Protein AF-A0A534Q5Z3-F1 (afdb_monomer_lite)

Sequence (90 aa):
MAEPEQEQPQLEDGADEEEASSPFDHPAFLPVLLWGLAAWFGYDGWFNPKIESVMFNRYGFGILVVLAIYFSVQSLRETRAREGEGQQPD

Foldseek 3Di:
DDDDPPPDPPPDDDDDPVVPCDPVNQLCSLLVVLVVLLVVLVCCLPVVPVDPCNVVSVVSNVVSVVVSVVSVVVSVVVVVVVVVVVPDDD

Structure (mmCIF, N/CA/C/O backbone):
data_AF-A0A534Q5Z3-F1
#
_entry.id   AF-A0A534Q5Z3-F1
#
loop_
_atom_site.group_PDB
_atom_site.id
_atom_site.type_symbol
_atom_site.label_atom_id
_atom_site.label_alt_id
_atom_site.label_comp_id
_atom_site.label_asym_id
_atom_site.label_entity_id
_atom_site.label_seq_id
_atom_site.pdbx_PDB_ins_code
_atom_site.Cartn_x
_atom_site.Cartn_y
_atom_site.Cartn_z
_atom_site.occupancy
_atom_site.B_iso_or_equiv
_atom_site.auth_seq_id
_atom_site.auth_comp_id
_atom_site.auth_asym_id
_atom_site.auth_atom_id
_atom_site.pdbx_PDB_model_num
ATOM 1 N N . MET A 1 1 ? -5.476 11.057 74.499 1.00 44.44 1 MET A N 1
ATOM 2 C CA . MET A 1 1 ? -5.307 12.188 73.567 1.00 44.44 1 MET A CA 1
ATOM 3 C C . MET A 1 1 ? -4.736 11.581 72.305 1.00 44.44 1 MET A C 1
ATOM 5 O O . MET A 1 1 ? -3.582 11.183 72.330 1.00 44.44 1 MET A O 1
ATOM 9 N N . ALA A 1 2 ? -5.588 11.342 71.313 1.00 48.78 2 ALA A N 1
ATOM 10 C CA . ALA A 1 2 ? -5.188 10.849 70.000 1.00 48.78 2 ALA A CA 1
ATOM 11 C C . ALA A 1 2 ? -5.257 12.041 69.038 1.00 48.78 2 ALA A C 1
ATOM 13 O O . ALA A 1 2 ? -6.184 12.847 69.141 1.00 48.78 2 ALA A O 1
ATOM 14 N N . GLU A 1 3 ? -4.219 12.189 68.223 1.00 54.03 3 GLU A N 1
ATOM 15 C CA . GLU A 1 3 ? -4.021 13.258 67.241 1.00 54.03 3 GLU A CA 1
ATOM 16 C C . GLU A 1 3 ? -5.134 13.281 66.177 1.00 54.03 3 GLU A C 1
ATOM 18 O O . GLU A 1 3 ? -5.735 12.240 65.908 1.00 54.03 3 GLU A O 1
ATOM 23 N N . PRO A 1 4 ? -5.443 14.452 65.587 1.00 53.31 4 PRO A N 1
ATOM 24 C CA . PRO A 1 4 ? -6.463 14.555 64.556 1.00 53.31 4 PRO A CA 1
ATOM 25 C C . PRO A 1 4 ? -5.956 13.897 63.270 1.00 53.31 4 PRO A C 1
ATOM 27 O O . PRO A 1 4 ? -4.845 14.180 62.816 1.00 53.31 4 PRO A O 1
ATOM 30 N N . GLU A 1 5 ? -6.777 13.025 62.688 1.00 54.88 5 GLU A N 1
ATOM 31 C CA . GLU A 1 5 ? -6.573 12.509 61.338 1.00 54.88 5 GLU A CA 1
ATOM 32 C C . GLU A 1 5 ? -6.514 13.696 60.374 1.00 54.88 5 GLU A C 1
ATOM 34 O O . GLU A 1 5 ? -7.482 14.435 60.201 1.00 54.88 5 GLU A O 1
ATOM 39 N N . GLN A 1 6 ? -5.336 13.919 59.795 1.00 50.47 6 GLN A N 1
ATOM 40 C CA . GLN A 1 6 ? -5.169 14.840 58.685 1.00 50.47 6 GLN A CA 1
ATOM 41 C C . GLN A 1 6 ? -5.907 14.238 57.491 1.00 50.47 6 GLN A C 1
ATOM 43 O O . GLN A 1 6 ? -5.416 13.301 56.862 1.00 50.47 6 GLN A O 1
ATOM 48 N N . GLU A 1 7 ? -7.091 14.772 57.203 1.00 47.16 7 GLU A N 1
ATOM 49 C CA . GLU A 1 7 ? -7.754 14.635 55.912 1.00 47.16 7 GLU A CA 1
ATOM 50 C C . GLU A 1 7 ? -6.765 15.109 54.838 1.00 47.16 7 GLU A C 1
ATOM 52 O O . GLU A 1 7 ? -6.554 16.305 54.632 1.00 47.16 7 GLU A O 1
ATOM 57 N N . GLN A 1 8 ? -6.078 14.159 54.198 1.00 53.00 8 GLN A N 1
ATOM 58 C CA . GLN A 1 8 ? -5.364 14.431 52.960 1.00 53.00 8 GLN A CA 1
ATOM 59 C C . GLN A 1 8 ? -6.415 14.922 51.964 1.00 53.00 8 GLN A C 1
ATOM 61 O O . GLN A 1 8 ? -7.405 14.213 51.763 1.00 53.00 8 GLN A O 1
ATOM 66 N N . PRO A 1 9 ? -6.245 16.10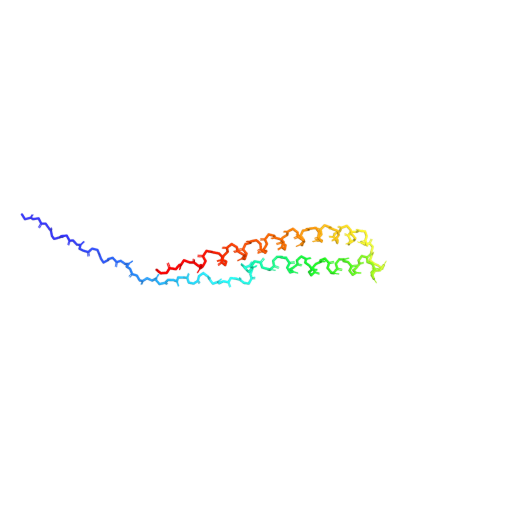5 51.349 1.00 46.94 9 PRO A N 1
ATOM 67 C CA . PRO A 1 9 ? -7.114 16.489 50.261 1.00 46.94 9 PRO A CA 1
ATOM 68 C C . PRO A 1 9 ? -6.929 15.439 49.174 1.00 46.94 9 PRO A C 1
ATOM 70 O O . PRO A 1 9 ? -5.845 15.283 48.608 1.00 46.94 9 PRO A O 1
ATOM 73 N N . GLN A 1 10 ? -7.996 14.679 48.963 1.00 50.34 10 GLN A N 1
ATOM 74 C CA . GLN A 1 10 ? -8.220 13.861 47.793 1.00 50.34 10 GLN A CA 1
ATOM 75 C C . GLN A 1 10 ? -8.011 14.799 46.599 1.00 50.34 10 GLN A C 1
ATOM 77 O O . GLN A 1 10 ? -8.811 15.700 46.358 1.00 50.34 10 GLN A O 1
ATOM 82 N N . LEU A 1 11 ? -6.861 14.672 45.936 1.00 52.12 11 LEU A N 1
ATOM 83 C CA . LEU A 1 11 ? -6.595 15.315 44.656 1.00 52.12 11 LEU A CA 1
ATOM 84 C C . LEU A 1 11 ? -7.428 14.565 43.610 1.00 52.12 11 LEU A C 1
ATOM 86 O O . LEU A 1 11 ? -6.908 13.738 42.869 1.00 52.12 11 LEU A O 1
ATOM 90 N N . GLU A 1 12 ? -8.737 14.794 43.624 1.00 55.91 12 GLU A N 1
ATOM 91 C CA . GLU A 1 12 ? -9.542 14.708 42.411 1.00 55.91 12 GLU A CA 1
ATOM 92 C C . GLU A 1 12 ? -9.411 16.035 41.649 1.00 55.91 12 GLU A C 1
ATOM 94 O O . GLU A 1 12 ? -9.167 17.087 42.241 1.00 55.91 12 GLU A O 1
ATOM 99 N N . ASP A 1 13 ? -9.571 15.948 40.331 1.00 51.91 13 ASP A N 1
ATOM 100 C CA . ASP A 1 13 ? -9.583 17.035 39.346 1.00 51.91 13 ASP A CA 1
ATOM 101 C C . ASP A 1 13 ? -8.245 17.627 38.882 1.00 51.91 13 ASP A C 1
ATOM 103 O O . ASP A 1 13 ? -7.892 18.787 39.096 1.00 51.91 13 ASP A O 1
ATOM 107 N N . GLY A 1 14 ? -7.571 16.825 38.061 1.00 44.47 14 GLY A N 1
ATOM 108 C CA . GLY A 1 14 ? -7.144 17.268 36.731 1.00 44.47 14 GLY A CA 1
ATOM 109 C C . GLY A 1 14 ? -7.486 16.150 35.744 1.00 44.47 14 GLY A C 1
ATOM 110 O O . GLY A 1 14 ? -6.668 15.269 35.521 1.00 44.47 14 GLY A O 1
ATOM 111 N N . ALA A 1 15 ? -8.765 15.973 35.407 1.00 47.62 15 ALA A N 1
ATOM 112 C CA . ALA A 1 15 ? -9.311 16.456 34.139 1.00 47.62 15 ALA A CA 1
ATOM 113 C C . ALA A 1 15 ? -8.392 16.090 32.968 1.00 47.62 15 ALA A C 1
ATOM 115 O O . ALA A 1 15 ? -7.456 16.827 32.670 1.00 47.62 15 ALA A O 1
ATOM 116 N N . ASP A 1 16 ? -8.677 14.930 32.373 1.00 49.97 16 ASP A N 1
ATOM 117 C CA . ASP A 1 16 ? -8.471 14.618 30.964 1.00 49.97 16 ASP A CA 1
ATOM 118 C C . ASP A 1 16 ? -7.260 15.318 30.335 1.00 49.97 16 ASP A C 1
ATOM 120 O O . ASP A 1 16 ? -7.378 16.350 29.668 1.00 49.97 16 ASP A O 1
ATOM 124 N N . GLU A 1 17 ? -6.077 14.717 30.479 1.00 50.12 17 GLU A N 1
ATOM 125 C CA . GLU A 1 17 ? -5.134 14.782 29.369 1.00 50.12 17 GLU A CA 1
ATOM 126 C C . GLU A 1 17 ? -5.877 14.150 28.185 1.00 50.12 17 GLU A C 1
ATOM 128 O O . GLU A 1 17 ? -5.888 12.930 28.031 1.00 50.12 17 GLU A O 1
ATOM 133 N N . GLU A 1 18 ? -6.589 14.971 27.401 1.00 58.66 18 GLU A N 1
ATOM 134 C CA . GLU A 1 18 ? -6.956 14.644 26.031 1.00 58.66 18 GLU A CA 1
ATOM 135 C C . GLU A 1 18 ? -5.641 14.226 25.382 1.00 58.66 18 GLU A C 1
ATOM 137 O O . GLU A 1 18 ? -4.834 15.074 24.992 1.00 58.66 18 GLU A O 1
ATOM 142 N N . GLU A 1 19 ? -5.369 12.921 25.376 1.00 60.53 19 GLU A N 1
ATOM 143 C CA . GLU A 1 19 ? -4.226 12.339 24.705 1.00 60.53 19 GLU A CA 1
ATOM 144 C C . GLU A 1 19 ? -4.340 12.839 23.273 1.00 60.53 19 GLU A C 1
ATOM 146 O O . GLU A 1 19 ? -5.274 12.478 22.554 1.00 60.53 19 GLU A O 1
ATOM 151 N N . ALA A 1 20 ? -3.510 13.832 22.939 1.00 62.12 20 ALA A N 1
ATOM 152 C CA . ALA A 1 20 ? -3.734 14.662 21.773 1.00 62.12 20 ALA A CA 1
ATOM 153 C C . ALA A 1 20 ? -3.721 13.741 20.559 1.00 62.12 20 ALA A C 1
ATOM 155 O O . ALA A 1 20 ? -2.655 13.269 20.164 1.00 62.12 20 ALA A O 1
ATOM 156 N N . SER A 1 21 ? -4.911 13.452 20.021 1.00 69.00 21 SER A N 1
ATOM 157 C CA . SER A 1 21 ? -5.096 12.437 18.991 1.00 69.00 21 SER A CA 1
ATOM 158 C C . SER A 1 21 ? -4.157 12.753 17.838 1.00 69.00 21 SER A C 1
ATOM 160 O O . SER A 1 21 ? -4.337 13.739 17.117 1.00 69.00 21 SER A O 1
ATOM 162 N N . SER A 1 22 ? -3.140 11.919 17.658 1.00 84.81 22 SER A N 1
ATOM 163 C CA . SER A 1 22 ? -2.183 12.101 16.588 1.00 84.81 22 SER A CA 1
ATOM 164 C C . SER A 1 22 ? -2.860 11.742 15.269 1.00 84.81 22 SER A C 1
ATOM 166 O O . SER A 1 22 ? -3.650 10.794 15.213 1.00 84.81 22 SER A O 1
ATOM 168 N N . PRO A 1 23 ? -2.536 12.415 14.151 1.00 77.44 23 PRO A N 1
ATOM 169 C CA . PRO A 1 23 ? -2.989 11.962 12.836 1.00 77.44 23 PRO A CA 1
ATOM 170 C C . PRO A 1 23 ? -2.521 10.530 12.505 1.00 77.44 23 PRO A C 1
ATOM 172 O O . PRO A 1 23 ? -3.079 9.901 11.606 1.00 77.44 23 PRO A O 1
ATOM 175 N N . PHE A 1 24 ? -1.522 10.008 13.228 1.00 85.75 24 PHE A N 1
ATOM 176 C CA . PHE A 1 24 ? -1.036 8.632 13.118 1.00 85.75 24 PHE A CA 1
ATOM 177 C C . PHE A 1 24 ? -1.920 7.599 13.837 1.00 85.75 24 PHE A C 1
ATOM 179 O O . PHE A 1 24 ? -1.841 6.419 13.499 1.00 85.75 24 PHE A O 1
ATOM 186 N N . ASP A 1 25 ? -2.791 8.031 14.754 1.00 84.19 25 ASP A N 1
ATOM 187 C CA . ASP A 1 25 ? -3.654 7.145 15.551 1.00 84.19 25 ASP A CA 1
ATOM 188 C C . ASP A 1 25 ? -4.966 6.803 14.831 1.00 84.19 25 ASP A C 1
ATOM 190 O O . ASP A 1 25 ? -5.741 5.948 15.267 1.00 84.19 25 ASP A O 1
ATOM 194 N N . HIS A 1 26 ? -5.235 7.456 13.695 1.00 85.81 26 HIS A N 1
ATOM 195 C CA . HIS A 1 26 ? -6.428 7.176 12.914 1.00 85.81 26 HIS A CA 1
ATOM 196 C C . HIS A 1 26 ? -6.337 5.772 12.286 1.00 85.81 26 HIS A C 1
ATOM 198 O O . HIS A 1 26 ? -5.389 5.493 11.543 1.00 85.81 26 HIS A O 1
ATOM 204 N N . PRO A 1 27 ? -7.347 4.894 12.452 1.00 88.56 27 PRO A N 1
ATOM 205 C CA . PRO A 1 27 ? -7.272 3.503 11.995 1.00 88.56 27 PRO A CA 1
ATOM 206 C C . PRO A 1 27 ? -7.102 3.378 10.475 1.00 88.56 27 PRO A C 1
ATOM 208 O O . PRO A 1 27 ? -6.598 2.370 9.979 1.00 88.56 27 PRO A O 1
ATOM 211 N N . ALA A 1 28 ? -7.513 4.388 9.702 1.00 91.75 28 ALA A N 1
ATOM 212 C CA . ALA A 1 28 ? -7.319 4.417 8.251 1.00 91.75 28 ALA A CA 1
ATOM 213 C C . ALA A 1 28 ? -5.963 4.993 7.796 1.00 91.75 28 ALA A C 1
ATOM 215 O O . ALA A 1 28 ? -5.669 4.927 6.604 1.00 91.75 28 ALA A O 1
ATOM 216 N N . PHE A 1 29 ? -5.127 5.529 8.696 1.00 93.38 29 PHE A N 1
ATOM 217 C CA . PHE A 1 29 ? -3.852 6.158 8.334 1.00 93.38 29 PHE A CA 1
ATOM 218 C C . PHE A 1 29 ? -2.938 5.195 7.562 1.00 93.38 29 PHE A C 1
ATOM 220 O O . PHE A 1 29 ? -2.577 5.453 6.411 1.00 93.38 29 PHE A O 1
ATOM 227 N N . LEU A 1 30 ? -2.609 4.052 8.172 1.00 94.75 30 LEU A N 1
ATOM 228 C CA . LEU A 1 30 ? -1.700 3.071 7.580 1.00 94.75 30 LEU A CA 1
ATOM 229 C C . LEU A 1 30 ? -2.245 2.475 6.264 1.00 94.75 30 LEU A C 1
ATOM 231 O O . LEU A 1 30 ? -1.499 2.463 5.282 1.00 94.75 30 LEU A O 1
ATOM 235 N N . PRO A 1 31 ? -3.519 2.035 6.171 1.00 95.44 31 PRO A N 1
ATOM 236 C CA . PRO A 1 31 ? -4.101 1.591 4.905 1.00 95.44 31 PRO A CA 1
ATOM 237 C C . PRO A 1 31 ? -3.990 2.624 3.779 1.00 95.44 31 PRO A C 1
ATOM 239 O O . PRO A 1 31 ? -3.586 2.278 2.670 1.00 95.44 31 PRO A O 1
ATOM 242 N N . VAL A 1 32 ? -4.315 3.891 4.053 1.00 96.50 32 VAL A N 1
ATOM 243 C CA . VAL A 1 32 ? -4.256 4.968 3.053 1.00 96.50 32 VAL A CA 1
ATOM 244 C C . VAL A 1 32 ? -2.819 5.206 2.593 1.00 96.50 32 VAL A C 1
ATOM 246 O O . VAL A 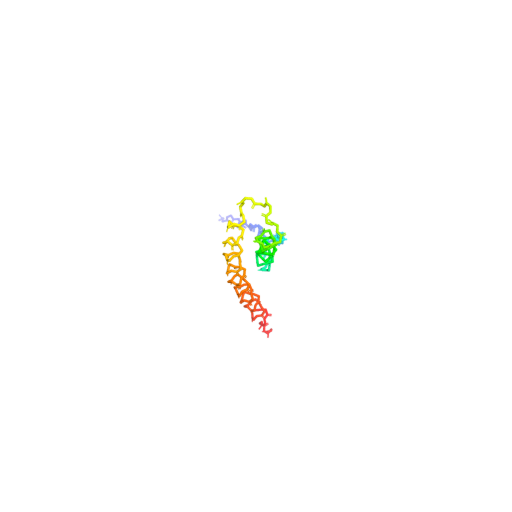1 32 ? -2.573 5.307 1.390 1.00 96.50 32 VAL A O 1
ATOM 249 N N . LEU A 1 33 ? -1.861 5.229 3.522 1.00 96.75 33 LEU A N 1
ATOM 250 C CA . LEU A 1 33 ? -0.443 5.367 3.195 1.00 96.75 33 LEU A CA 1
ATOM 251 C C . LEU A 1 33 ? 0.041 4.224 2.290 1.00 96.75 33 LEU A C 1
ATOM 253 O O . LEU A 1 33 ? 0.709 4.470 1.286 1.00 96.75 33 LEU A O 1
ATOM 257 N N . LEU A 1 34 ? -0.328 2.980 2.609 1.00 97.94 34 LEU A N 1
ATOM 258 C CA . LEU A 1 34 ? 0.047 1.806 1.819 1.00 97.94 34 LEU A CA 1
ATOM 259 C C . LEU A 1 34 ? -0.560 1.838 0.414 1.00 97.94 34 LEU A C 1
ATOM 261 O O . LEU A 1 34 ? 0.137 1.518 -0.547 1.00 97.94 34 LEU A O 1
ATOM 265 N N . TRP A 1 35 ? -1.815 2.270 0.269 1.00 98.31 35 TRP A N 1
ATOM 266 C CA . TRP A 1 35 ? -2.428 2.461 -1.047 1.00 98.31 35 TRP A CA 1
ATOM 267 C C . TRP A 1 35 ? -1.743 3.564 -1.855 1.00 98.31 35 TRP A C 1
ATOM 269 O O . TRP A 1 35 ? -1.518 3.383 -3.052 1.00 98.31 35 TRP A O 1
ATOM 279 N N . GLY A 1 36 ? -1.357 4.669 -1.213 1.00 98.19 36 GLY A N 1
ATOM 280 C CA . GLY A 1 36 ? -0.580 5.732 -1.853 1.00 98.19 36 GLY A CA 1
ATOM 281 C C . GLY A 1 36 ? 0.777 5.233 -2.359 1.00 98.19 36 GLY A C 1
ATOM 282 O O . GLY A 1 36 ? 1.127 5.448 -3.520 1.00 98.19 36 GLY A O 1
ATOM 283 N N . LEU A 1 37 ? 1.511 4.494 -1.523 1.00 97.81 37 LEU A N 1
ATOM 284 C CA . LEU A 1 37 ? 2.785 3.880 -1.904 1.00 97.81 37 LEU A CA 1
ATOM 285 C C . LEU A 1 37 ? 2.611 2.824 -3.002 1.00 97.81 37 LEU A C 1
ATOM 287 O O . LEU A 1 37 ? 3.407 2.782 -3.938 1.00 97.81 37 LEU A O 1
ATOM 291 N N . ALA A 1 38 ? 1.565 1.998 -2.933 1.00 98.19 38 ALA A N 1
ATOM 292 C CA . ALA A 1 38 ? 1.253 1.030 -3.977 1.00 98.19 38 ALA A CA 1
ATOM 293 C C . ALA A 1 38 ? 0.969 1.739 -5.308 1.00 98.19 38 ALA A C 1
ATOM 295 O O . ALA A 1 38 ? 1.532 1.363 -6.331 1.00 98.19 38 ALA A O 1
ATOM 296 N N . ALA A 1 39 ? 0.163 2.802 -5.315 1.00 97.94 39 ALA A N 1
ATOM 297 C CA . ALA A 1 39 ? -0.103 3.573 -6.526 1.00 97.94 39 ALA A CA 1
ATOM 298 C C . ALA A 1 39 ? 1.186 4.163 -7.121 1.00 97.94 39 ALA A C 1
ATOM 300 O O . ALA A 1 39 ? 1.400 4.061 -8.330 1.00 97.94 39 ALA A O 1
ATOM 301 N N . TRP A 1 40 ? 2.077 4.696 -6.278 1.00 96.19 40 TRP A N 1
ATOM 302 C CA . TRP A 1 40 ? 3.390 5.180 -6.709 1.00 96.19 40 TRP A CA 1
ATOM 303 C C . TRP A 1 40 ? 4.218 4.065 -7.357 1.00 96.19 40 TRP A C 1
ATOM 305 O O . TRP A 1 40 ? 4.664 4.197 -8.496 1.00 96.19 40 TRP A O 1
ATOM 315 N N . PHE A 1 41 ? 4.415 2.947 -6.654 1.00 96.75 41 PHE A N 1
ATOM 316 C CA . PHE A 1 41 ? 5.228 1.827 -7.139 1.00 96.75 41 PHE A CA 1
ATOM 317 C C . PHE A 1 41 ? 4.638 1.205 -8.409 1.00 96.75 41 PHE A C 1
ATOM 319 O O . PHE A 1 41 ? 5.371 0.844 -9.327 1.00 96.75 41 PHE A O 1
ATOM 326 N N . GLY A 1 42 ? 3.311 1.117 -8.492 1.00 96.00 42 GLY A N 1
ATOM 327 C CA . GLY A 1 42 ? 2.603 0.680 -9.690 1.00 96.00 42 GLY A CA 1
ATOM 328 C C . GLY A 1 42 ? 2.831 1.631 -10.866 1.00 96.00 42 GLY A C 1
ATOM 329 O O . GLY A 1 42 ? 3.093 1.177 -11.981 1.00 96.00 42 GLY A O 1
ATOM 330 N N . TYR A 1 43 ? 2.811 2.945 -10.626 1.00 95.25 43 TYR A N 1
ATOM 331 C CA . TYR A 1 43 ? 3.119 3.925 -11.662 1.00 95.25 43 TYR A CA 1
ATOM 332 C C . TYR A 1 43 ? 4.558 3.767 -12.170 1.00 95.25 43 TYR A C 1
ATOM 334 O O . TYR A 1 43 ? 4.772 3.542 -13.363 1.00 95.25 43 TYR A O 1
ATOM 342 N N . ASP A 1 44 ? 5.548 3.781 -11.276 1.00 94.38 44 ASP A N 1
ATOM 343 C CA . ASP A 1 44 ? 6.952 3.679 -11.682 1.00 94.38 44 ASP A CA 1
ATOM 344 C C . ASP A 1 44 ? 7.322 2.291 -12.242 1.00 94.38 44 ASP A C 1
ATOM 346 O O . ASP A 1 44 ? 8.226 2.173 -13.067 1.00 94.38 44 ASP A O 1
ATOM 350 N N . GLY A 1 45 ? 6.618 1.226 -11.848 1.00 94.25 45 GLY A N 1
ATOM 351 C CA . GLY A 1 45 ? 6.852 -0.139 -12.334 1.00 94.25 45 GLY A CA 1
ATOM 352 C C . GLY A 1 45 ? 6.323 -0.427 -13.749 1.00 94.25 45 GLY A C 1
ATOM 353 O O . GLY A 1 45 ? 6.793 -1.372 -14.399 1.00 94.25 45 GLY A O 1
ATOM 354 N N . TRP A 1 46 ? 5.360 0.360 -14.243 1.00 94.31 46 TRP A N 1
ATOM 355 C CA . TRP A 1 46 ? 4.712 0.131 -15.546 1.00 94.31 46 TRP A CA 1
ATOM 356 C C . TRP A 1 46 ? 4.763 1.323 -16.500 1.00 94.31 46 TRP A C 1
ATOM 358 O O . TRP A 1 46 ? 4.855 1.113 -17.708 1.00 94.31 46 TRP A O 1
ATOM 368 N N . PHE A 1 47 ? 4.745 2.551 -15.990 1.00 93.00 47 PHE A N 1
ATOM 369 C CA . PHE A 1 4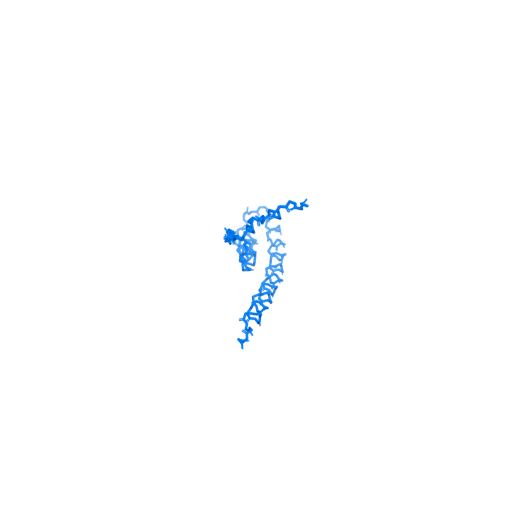7 ? 4.648 3.767 -16.802 1.00 93.00 47 PHE A CA 1
ATOM 370 C C . PHE A 1 47 ? 5.954 4.568 -16.855 1.00 93.00 47 PHE A C 1
ATOM 372 O O . PHE A 1 47 ? 6.088 5.447 -17.706 1.00 93.00 47 PHE A O 1
ATOM 379 N N . ASN A 1 48 ? 6.949 4.228 -16.027 1.00 88.94 48 ASN A N 1
ATOM 380 C CA . ASN A 1 48 ? 8.265 4.870 -16.021 1.00 88.94 48 ASN A CA 1
ATOM 381 C C . ASN A 1 48 ? 9.412 3.886 -16.354 1.00 88.94 48 ASN A C 1
ATOM 383 O O . ASN A 1 48 ? 10.258 3.583 -15.511 1.00 88.94 48 ASN A O 1
ATOM 387 N N . PRO A 1 49 ? 9.492 3.375 -17.600 1.00 74.81 49 PRO A N 1
ATOM 388 C CA . PRO A 1 49 ? 10.432 2.311 -17.977 1.00 74.81 49 PRO A CA 1
ATOM 389 C C . PRO A 1 49 ? 11.906 2.743 -17.995 1.00 74.81 49 PRO A C 1
ATOM 391 O O . PRO A 1 49 ? 12.778 1.919 -18.249 1.00 74.81 49 PRO A O 1
ATOM 394 N N . LYS A 1 50 ? 12.198 4.029 -17.766 1.00 84.06 50 LYS A N 1
ATOM 395 C CA . LYS A 1 50 ? 13.563 4.577 -17.747 1.00 84.06 50 LYS A CA 1
ATOM 396 C C . LYS A 1 50 ? 14.276 4.363 -16.408 1.00 84.06 50 LYS A C 1
ATOM 398 O O . LYS A 1 50 ? 15.461 4.657 -16.305 1.00 84.06 50 LYS A O 1
ATOM 403 N N . ILE A 1 51 ? 13.562 3.882 -15.394 1.00 85.88 51 ILE A N 1
ATOM 404 C CA . ILE A 1 51 ? 14.108 3.592 -14.070 1.00 85.88 51 ILE A CA 1
ATOM 405 C C . ILE A 1 51 ? 14.802 2.218 -14.097 1.00 85.88 51 ILE A C 1
ATOM 407 O O . ILE A 1 51 ? 14.183 1.219 -14.447 1.00 85.88 51 ILE A O 1
ATOM 411 N N . GLU A 1 52 ? 16.072 2.127 -13.687 1.00 85.81 52 GLU A N 1
ATOM 412 C CA . GLU A 1 52 ? 16.795 0.837 -13.621 1.00 85.81 52 GLU A CA 1
ATOM 413 C C . GLU A 1 52 ? 16.137 -0.164 -12.657 1.00 85.81 52 GLU A C 1
ATOM 415 O O . GLU A 1 52 ? 16.162 -1.377 -12.860 1.00 85.81 52 GLU A O 1
ATOM 420 N N . SER A 1 53 ? 15.478 0.345 -11.621 1.00 88.00 53 SER A N 1
ATOM 421 C CA . SER A 1 53 ? 14.810 -0.422 -10.574 1.00 88.00 53 SER A CA 1
ATOM 422 C C . SER A 1 53 ? 13.347 -0.793 -10.888 1.00 88.00 53 SER A C 1
ATOM 424 O O . SER A 1 53 ? 12.572 -1.056 -9.970 1.00 88.00 53 SER A O 1
ATOM 426 N N . VAL A 1 54 ? 12.943 -0.908 -12.164 1.00 93.00 54 VAL A N 1
ATOM 427 C CA . VAL A 1 54 ? 11.569 -1.318 -12.549 1.00 93.00 54 VAL A CA 1
ATOM 428 C C . VAL A 1 54 ? 11.122 -2.604 -11.843 1.00 93.00 54 VAL A C 1
ATOM 430 O O . VAL A 1 54 ? 10.000 -2.677 -11.344 1.00 93.00 54 VAL A O 1
ATOM 433 N N . MET A 1 55 ? 11.985 -3.623 -11.761 1.00 93.44 55 MET A N 1
ATOM 434 C CA . MET A 1 55 ? 11.629 -4.883 -11.093 1.00 93.44 55 MET A CA 1
ATOM 435 C C . MET A 1 55 ? 11.398 -4.698 -9.593 1.00 93.44 55 MET A C 1
ATOM 437 O O . MET A 1 55 ? 10.462 -5.281 -9.051 1.00 93.44 55 MET A O 1
ATOM 441 N N . PHE A 1 56 ? 12.189 -3.848 -8.935 1.00 94.81 56 PHE A N 1
ATOM 442 C CA . PHE A 1 56 ? 11.974 -3.495 -7.532 1.00 94.81 56 PHE A CA 1
ATOM 443 C C . PHE A 1 56 ? 10.600 -2.844 -7.336 1.00 94.81 56 PHE A C 1
ATOM 445 O O . PHE A 1 56 ? 9.861 -3.255 -6.447 1.00 94.81 56 PHE A O 1
ATOM 452 N N . ASN A 1 57 ? 10.207 -1.922 -8.220 1.00 95.56 57 ASN A N 1
ATOM 453 C CA . ASN A 1 57 ? 8.893 -1.282 -8.150 1.00 95.56 57 ASN A CA 1
ATOM 454 C C . ASN A 1 57 ? 7.743 -2.266 -8.403 1.00 95.56 57 ASN A C 1
ATOM 456 O O . ASN A 1 57 ? 6.724 -2.205 -7.724 1.00 95.56 57 ASN A O 1
ATOM 460 N N . ARG A 1 58 ? 7.912 -3.233 -9.313 1.00 95.69 58 ARG A N 1
ATOM 461 C CA . ARG A 1 58 ? 6.901 -4.274 -9.576 1.00 95.69 58 ARG A CA 1
ATOM 462 C C . ARG A 1 58 ? 6.711 -5.230 -8.401 1.00 95.69 58 ARG A C 1
ATOM 464 O O . ARG A 1 58 ? 5.575 -5.523 -8.033 1.00 95.69 58 ARG A O 1
ATOM 471 N N . TYR A 1 59 ? 7.802 -5.711 -7.805 1.00 97.12 59 TYR A N 1
ATOM 472 C CA . TYR A 1 59 ? 7.720 -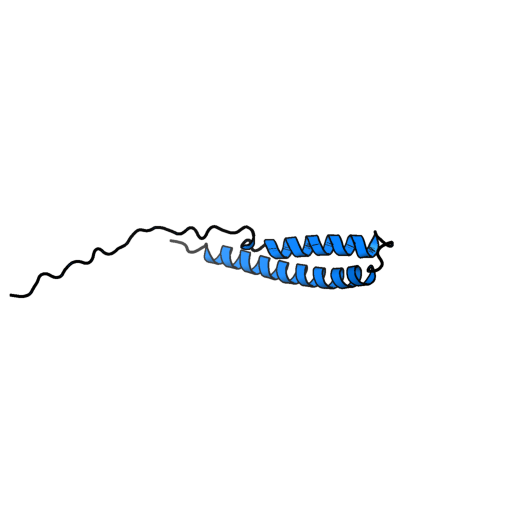6.572 -6.623 1.00 97.12 59 TYR A CA 1
ATOM 473 C C . TYR A 1 59 ? 7.224 -5.797 -5.401 1.00 97.12 59 TYR A C 1
ATOM 475 O O . TYR A 1 59 ? 6.343 -6.276 -4.689 1.00 97.12 59 TYR A O 1
ATOM 483 N N . GLY A 1 60 ? 7.729 -4.577 -5.202 1.00 97.12 60 GLY A N 1
ATOM 484 C CA . GLY A 1 60 ? 7.276 -3.678 -4.147 1.00 97.12 60 GLY A CA 1
ATOM 485 C C . GLY A 1 60 ? 5.789 -3.357 -4.271 1.00 97.12 60 GLY A C 1
ATOM 486 O O . GLY A 1 60 ? 5.080 -3.443 -3.277 1.00 97.12 60 GLY A O 1
ATOM 487 N N . PHE A 1 61 ? 5.281 -3.113 -5.485 1.00 97.69 61 PHE A N 1
ATOM 488 C CA . PHE A 1 61 ? 3.849 -2.951 -5.745 1.00 97.69 61 PHE A CA 1
ATOM 489 C C . PHE A 1 61 ? 3.042 -4.154 -5.251 1.00 97.69 61 PHE A C 1
ATOM 491 O O . PHE A 1 61 ? 2.087 -3.981 -4.499 1.00 97.69 61 PHE A O 1
ATOM 498 N N . GLY A 1 62 ? 3.446 -5.373 -5.622 1.00 97.75 62 GLY A N 1
ATOM 499 C CA . GLY A 1 62 ? 2.758 -6.591 -5.189 1.00 97.75 62 GLY A CA 1
ATOM 500 C C . GLY A 1 62 ? 2.706 -6.731 -3.665 1.00 97.75 62 GLY A C 1
ATOM 501 O O . GLY A 1 62 ? 1.642 -6.989 -3.105 1.00 97.75 62 GLY A O 1
ATOM 502 N N . ILE A 1 63 ? 3.833 -6.499 -2.986 1.00 98.19 63 ILE A N 1
ATOM 503 C CA . ILE A 1 63 ? 3.916 -6.551 -1.518 1.00 98.19 63 ILE A CA 1
ATOM 504 C C . ILE A 1 63 ? 3.024 -5.474 -0.887 1.00 98.19 63 ILE A C 1
ATOM 506 O O . ILE A 1 63 ? 2.241 -5.773 0.014 1.00 98.19 63 ILE A O 1
ATOM 510 N N . LEU A 1 64 ? 3.107 -4.236 -1.378 1.00 98.31 64 LEU A N 1
ATOM 511 C CA . LEU A 1 64 ? 2.337 -3.109 -0.857 1.00 98.31 64 LEU A CA 1
ATOM 512 C C . LEU A 1 64 ? 0.834 -3.311 -1.040 1.00 98.31 64 LEU A C 1
ATOM 514 O O . LEU A 1 64 ? 0.090 -3.016 -0.115 1.00 98.31 64 LEU A O 1
ATOM 518 N N . VAL A 1 65 ? 0.378 -3.869 -2.166 1.00 98.31 65 VAL A N 1
ATOM 519 C CA . VAL A 1 65 ? -1.042 -4.199 -2.379 1.00 98.31 65 VAL A CA 1
ATOM 520 C C . VAL A 1 65 ? -1.525 -5.238 -1.369 1.00 98.31 65 VAL A C 1
ATOM 522 O O . VAL A 1 65 ? -2.587 -5.063 -0.775 1.00 98.31 65 VAL A O 1
ATOM 525 N N . VAL A 1 66 ? -0.752 -6.301 -1.130 1.00 98.44 66 VAL A N 1
ATOM 526 C CA . VAL A 1 66 ? -1.120 -7.333 -0.148 1.00 98.44 66 VAL A CA 1
ATOM 527 C C . VAL A 1 66 ? -1.219 -6.738 1.258 1.00 98.44 66 VAL A C 1
ATOM 529 O O . VAL A 1 66 ? -2.213 -6.966 1.949 1.00 98.44 66 VAL A O 1
ATOM 532 N N . LEU A 1 67 ? -0.232 -5.934 1.666 1.00 98.19 67 LEU A N 1
ATOM 533 C CA . LEU A 1 67 ? -0.250 -5.252 2.961 1.00 98.19 67 LEU A CA 1
ATOM 534 C C . LEU A 1 67 ? -1.403 -4.246 3.054 1.00 98.19 67 LEU A C 1
ATOM 536 O O . LEU A 1 67 ? -2.102 -4.218 4.064 1.00 98.19 67 LEU A O 1
ATOM 540 N N . ALA A 1 68 ? -1.645 -3.460 2.002 1.00 97.88 68 ALA A N 1
ATOM 541 C CA . ALA A 1 68 ? -2.729 -2.485 1.955 1.00 97.88 68 ALA A CA 1
ATOM 542 C C . ALA A 1 68 ? -4.084 -3.167 2.152 1.00 97.88 68 ALA A C 1
ATOM 544 O O . ALA A 1 68 ? -4.882 -2.712 2.968 1.00 97.88 68 ALA A O 1
ATOM 545 N N . ILE A 1 69 ? -4.330 -4.292 1.471 1.00 98.12 69 ILE A N 1
ATOM 546 C CA . ILE A 1 69 ? -5.5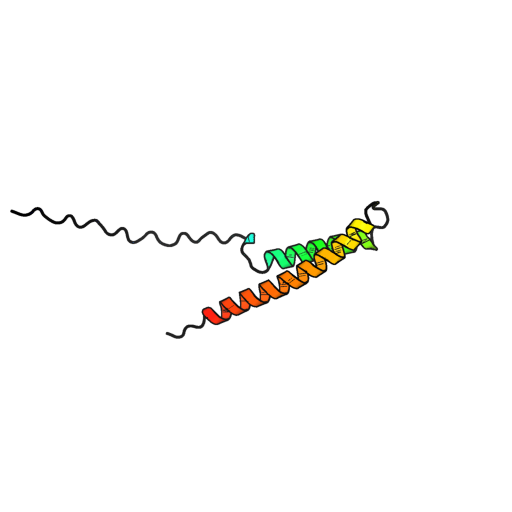54 -5.085 1.639 1.00 98.12 69 ILE A CA 1
ATOM 547 C C . ILE A 1 69 ? -5.657 -5.616 3.070 1.00 98.12 69 ILE A C 1
ATOM 549 O O . ILE A 1 69 ? -6.689 -5.427 3.714 1.00 98.12 69 ILE A O 1
ATOM 553 N N . TYR A 1 70 ? -4.596 -6.244 3.582 1.00 97.62 70 TYR A N 1
ATOM 554 C CA . TYR A 1 70 ? -4.577 -6.819 4.927 1.00 97.62 70 TYR A CA 1
ATOM 555 C C . TYR A 1 70 ? -4.922 -5.776 6.001 1.00 97.62 70 TYR A C 1
ATOM 557 O O . TYR A 1 70 ? -5.859 -5.968 6.780 1.00 97.62 70 TYR A O 1
ATOM 565 N N . PHE A 1 71 ? -4.226 -4.637 5.998 1.00 96.38 71 PHE A N 1
ATOM 566 C CA . PHE A 1 71 ? -4.454 -3.577 6.978 1.00 96.38 71 PHE A CA 1
ATOM 567 C C . PHE A 1 71 ? -5.773 -2.833 6.753 1.00 96.38 71 PHE A C 1
ATOM 569 O O . PHE A 1 71 ? -6.386 -2.406 7.726 1.00 96.38 71 PHE A O 1
ATOM 576 N N . SER A 1 72 ? -6.273 -2.731 5.516 1.00 95.94 72 SER A N 1
ATOM 577 C CA . SER A 1 72 ? -7.622 -2.197 5.259 1.00 95.94 72 SER A CA 1
ATOM 578 C C . SER A 1 72 ? -8.690 -3.067 5.927 1.00 95.94 72 SER A C 1
ATOM 580 O O . SER A 1 72 ? -9.592 -2.554 6.585 1.00 95.94 72 SER A O 1
ATOM 582 N N . VAL A 1 73 ? -8.574 -4.394 5.810 1.00 96.06 73 VAL A N 1
ATOM 583 C CA . VAL A 1 73 ? -9.494 -5.334 6.467 1.00 96.06 73 VAL A CA 1
ATOM 584 C C . VAL A 1 73 ? -9.382 -5.234 7.989 1.00 96.06 73 VAL A C 1
ATOM 586 O O . VAL A 1 73 ? -10.403 -5.240 8.672 1.00 96.06 73 VAL A O 1
ATOM 589 N N . GLN A 1 74 ? -8.168 -5.123 8.532 1.00 94.00 74 GLN A N 1
ATOM 590 C CA . GLN A 1 74 ? -7.957 -4.959 9.972 1.00 94.00 74 GLN A CA 1
ATOM 591 C C . GLN A 1 74 ? -8.570 -3.650 10.496 1.00 94.00 74 GLN A C 1
ATOM 593 O O . GLN A 1 74 ? -9.327 -3.681 11.462 1.00 94.00 74 GLN A O 1
ATOM 598 N N . SER A 1 75 ? -8.334 -2.535 9.803 1.00 92.38 75 SER A N 1
ATOM 599 C CA . SER A 1 75 ? -8.885 -1.210 10.115 1.00 92.38 75 SER A CA 1
ATOM 600 C C . SER A 1 75 ? -10.420 -1.194 10.115 1.00 92.38 75 SER A C 1
ATOM 602 O O . SER A 1 75 ? -11.055 -0.668 11.032 1.00 92.38 75 SER A O 1
ATOM 604 N N . LEU A 1 76 ? -11.043 -1.856 9.134 1.00 91.44 76 LEU A N 1
ATOM 605 C CA . LEU A 1 76 ? -12.501 -2.011 9.069 1.00 91.44 76 LEU A CA 1
ATOM 606 C C . LEU A 1 76 ? -13.066 -2.862 10.214 1.00 91.44 76 LEU A C 1
ATOM 608 O O . LEU A 1 76 ? -14.205 -2.668 10.630 1.00 91.44 76 LEU A O 1
ATOM 612 N N . ARG A 1 77 ? -12.303 -3.838 10.716 1.00 91.25 77 ARG A N 1
ATOM 613 C CA . ARG A 1 77 ? -12.721 -4.652 11.868 1.00 91.25 77 ARG A CA 1
ATOM 614 C C . ARG A 1 77 ? -12.635 -3.858 13.165 1.00 91.25 77 ARG A C 1
ATOM 616 O O . ARG A 1 77 ? -13.524 -3.984 13.997 1.00 91.25 77 ARG A O 1
ATOM 623 N N . GLU A 1 78 ? -11.595 -3.049 13.316 1.00 87.62 78 GLU A N 1
ATOM 624 C CA . GLU A 1 78 ? -11.380 -2.216 14.498 1.00 87.62 78 GLU A CA 1
ATOM 625 C C . GLU A 1 78 ? -12.415 -1.092 14.607 1.00 87.62 78 GLU A C 1
ATOM 627 O O . GLU A 1 78 ? -13.009 -0.901 15.662 1.00 87.62 78 GLU A O 1
ATOM 632 N N . THR A 1 79 ? -12.706 -0.409 13.499 1.00 86.00 79 THR A N 1
ATOM 633 C CA . THR A 1 79 ? -13.769 0.611 13.446 1.00 86.00 79 THR A CA 1
ATOM 634 C C . THR A 1 79 ? -15.135 0.032 13.813 1.00 86.00 79 THR A C 1
ATOM 636 O O . THR A 1 79 ? -15.815 0.584 14.672 1.00 86.00 79 THR A O 1
ATOM 639 N N . ARG A 1 80 ? -15.497 -1.136 13.267 1.00 85.12 80 ARG A N 1
ATOM 640 C CA . ARG A 1 80 ? -16.748 -1.831 13.626 1.00 85.12 80 ARG A CA 1
ATOM 641 C C . ARG A 1 80 ? -16.805 -2.285 15.084 1.00 85.12 80 ARG A C 1
ATOM 643 O O . ARG A 1 80 ? -17.885 -2.302 15.663 1.00 85.12 80 ARG A O 1
ATOM 650 N N . ALA A 1 81 ? -15.678 -2.694 15.669 1.00 85.06 81 ALA A N 1
ATOM 651 C CA . ALA A 1 81 ? -15.631 -3.071 17.081 1.00 85.06 81 ALA A CA 1
ATOM 652 C C . ALA A 1 81 ? -15.939 -1.863 17.979 1.00 85.06 81 ALA A C 1
ATOM 654 O O . ALA A 1 81 ? -16.786 -1.962 18.862 1.00 85.06 81 ALA A O 1
ATOM 655 N N . ARG A 1 82 ? -15.344 -0.702 17.671 1.00 77.69 82 ARG A N 1
ATOM 656 C CA . ARG A 1 82 ? -15.5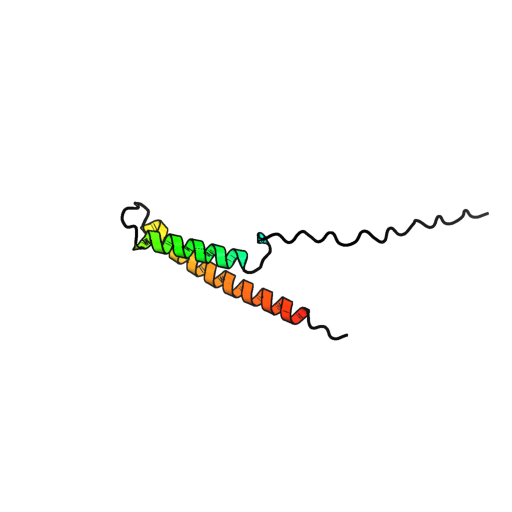86 0.557 18.393 1.00 77.69 82 ARG A CA 1
ATOM 657 C C . ARG A 1 82 ? -17.037 1.039 18.264 1.00 77.69 82 ARG A C 1
ATOM 659 O O . ARG A 1 82 ? -17.619 1.495 19.241 1.00 77.69 82 ARG A O 1
ATOM 666 N N . GLU A 1 83 ? -17.644 0.893 17.085 1.00 76.94 83 GLU A N 1
ATOM 667 C CA . GLU A 1 83 ? -19.070 1.202 16.871 1.00 76.94 83 GLU A CA 1
ATOM 668 C C . GLU A 1 83 ? -20.003 0.295 17.695 1.00 76.94 83 GLU A C 1
ATOM 670 O O . GLU A 1 83 ? -21.054 0.743 18.145 1.00 76.94 83 GLU A O 1
ATOM 675 N N . GLY A 1 84 ? -19.627 -0.970 17.914 1.00 69.94 84 GLY A N 1
ATOM 676 C CA . GLY A 1 84 ? -20.407 -1.918 18.714 1.00 69.94 84 GLY A CA 1
ATOM 677 C C . GLY A 1 84 ? -20.311 -1.696 20.228 1.00 69.94 84 GLY A C 1
ATOM 678 O O . GLY A 1 84 ? -21.266 -1.989 20.942 1.00 69.94 84 GLY A O 1
ATOM 679 N N . GLU A 1 85 ? -19.187 -1.169 20.718 1.00 63.00 85 GLU A N 1
ATOM 680 C CA . GLU A 1 85 ? -18.960 -0.888 22.145 1.00 63.00 85 GLU A CA 1
ATOM 681 C C . GLU A 1 85 ? -19.559 0.455 22.594 1.00 63.00 85 GLU A C 1
ATOM 683 O O . GLU A 1 85 ? -19.974 0.582 23.743 1.00 63.00 85 GLU A O 1
ATOM 688 N N . GLY A 1 86 ? -19.697 1.430 21.687 1.00 58.47 86 GLY A N 1
ATOM 689 C CA . GLY A 1 86 ? -20.352 2.718 21.962 1.00 58.47 86 GLY A CA 1
ATOM 690 C C . GLY A 1 86 ? -21.875 2.648 22.161 1.00 58.47 86 GLY A C 1
ATOM 691 O O . GLY A 1 86 ? -22.501 3.661 22.457 1.00 58.47 86 GLY A O 1
ATOM 692 N N . GLN A 1 87 ? -22.483 1.468 22.008 1.00 51.25 87 GLN A N 1
ATOM 693 C CA . GLN A 1 87 ? -23.916 1.227 22.178 1.00 51.25 87 GLN A CA 1
ATOM 694 C C . GLN A 1 87 ? -24.201 0.504 23.513 1.00 51.25 87 GLN A C 1
ATOM 696 O O . GLN A 1 87 ? -24.824 -0.557 23.529 1.00 51.25 87 GLN A O 1
ATOM 701 N N . GLN A 1 88 ? -23.747 1.052 24.645 1.00 48.69 88 GLN A N 1
ATOM 702 C CA . GLN A 1 88 ? -24.301 0.700 25.961 1.00 48.69 88 GLN A CA 1
ATOM 703 C C . GLN A 1 88 ? -25.540 1.582 26.204 1.00 48.69 88 GLN A C 1
ATOM 705 O O . GLN A 1 88 ? -25.392 2.800 26.248 1.00 48.69 88 GLN A O 1
ATOM 710 N N . PRO A 1 89 ? -26.764 1.021 26.276 1.00 53.72 89 PRO A N 1
ATOM 711 C CA . PRO A 1 89 ? -27.941 1.787 26.663 1.00 53.72 89 PRO A CA 1
ATOM 712 C C . PRO A 1 89 ? -27.933 2.031 28.179 1.00 53.72 89 PRO A C 1
ATOM 714 O O . PRO A 1 89 ? -27.579 1.121 28.933 1.00 53.72 89 PRO A O 1
ATOM 717 N N . ASP A 1 90 ? -28.317 3.252 28.559 1.00 48.44 90 ASP A N 1
ATOM 718 C CA . ASP A 1 90 ? -28.461 3.765 29.934 1.00 48.44 90 ASP A CA 1
ATOM 719 C C . ASP A 1 90 ? -29.225 2.831 30.896 1.00 48.44 90 ASP A C 1
ATOM 721 O O . ASP A 1 90 ? -30.228 2.203 30.470 1.00 48.44 90 ASP A O 1
#

Secondary structure (DSSP, 8-state):
----------------------TTSSTTHHHHHHHHHHHHHHHHHHT-TT-TTHHHHHHHHHHHHHHHHHHHHHHHHHHHHHHHHT----

Radius of gyration: 25.36 Å; chains: 1; bounding box: 45×25×92 Å

pLDDT: mean 80.37, std 19.08, range [44.44, 98.44]